Protein AF-X1NED6-F1 (afdb_monomer_lite)

Radius of gyration: 17.49 Å; chains: 1; bounding box: 38×34×44 Å

pLDDT: mean 78.89, std 13.95, range [37.03, 92.75]

Structure (mmCIF, N/CA/C/O backbone):
data_AF-X1NED6-F1
#
_entry.id   AF-X1NED6-F1
#
loop_
_atom_site.group_PDB
_atom_site.id
_atom_site.type_symbol
_atom_site.label_atom_id
_atom_site.label_alt_id
_atom_site.label_comp_id
_atom_site.label_asym_id
_atom_site.label_entity_id
_atom_site.label_seq_id
_atom_site.pdbx_PDB_ins_code
_atom_site.Cartn_x
_atom_site.Cartn_y
_atom_site.Cartn_z
_atom_site.occupancy
_atom_site.B_iso_or_equiv
_atom_site.auth_seq_id
_atom_site.auth_comp_id
_atom_site.auth_asym_id
_atom_site.auth_atom_id
_atom_site.pdbx_PDB_model_num
ATOM 1 N N . MET A 1 1 ? -0.681 -6.349 -12.203 1.00 49.56 1 MET A N 1
ATOM 2 C CA . MET A 1 1 ? -0.541 -7.462 -11.247 1.00 49.56 1 MET A CA 1
ATOM 3 C C . MET A 1 1 ? -1.251 -7.031 -9.984 1.00 49.56 1 MET A C 1
ATOM 5 O O . MET A 1 1 ? -0.913 -5.987 -9.463 1.00 49.56 1 MET A O 1
ATOM 9 N N . LEU A 1 2 ? -2.198 -7.815 -9.476 1.00 51.31 2 LEU A N 1
ATOM 10 C CA . LEU A 1 2 ? -3.033 -7.382 -8.357 1.00 51.31 2 LEU A CA 1
ATOM 11 C C . LEU A 1 2 ? -2.244 -7.460 -7.035 1.00 51.31 2 LEU A C 1
ATOM 13 O O . LEU A 1 2 ? -2.035 -8.549 -6.499 1.00 51.31 2 LEU A O 1
ATOM 17 N N . VAL A 1 3 ? -1.764 -6.318 -6.530 1.00 61.56 3 VAL A N 1
ATOM 18 C CA . VAL A 1 3 ? -1.201 -6.230 -5.176 1.00 61.56 3 VAL A CA 1
ATOM 19 C C . VAL A 1 3 ? -2.369 -6.005 -4.221 1.00 61.56 3 VAL A C 1
ATOM 21 O O . VAL A 1 3 ? -2.982 -4.940 -4.229 1.00 61.56 3 VAL A O 1
ATOM 24 N N . VAL A 1 4 ? -2.696 -7.019 -3.419 1.00 58.56 4 VAL A N 1
ATOM 25 C CA . VAL A 1 4 ? -3.717 -6.943 -2.362 1.00 58.56 4 VAL A CA 1
ATOM 26 C C . VAL A 1 4 ? -3.006 -6.890 -1.021 1.00 58.56 4 VAL A C 1
ATOM 28 O O . VAL A 1 4 ? -2.217 -7.784 -0.710 1.00 58.56 4 VAL A O 1
ATOM 31 N N . SER A 1 5 ? -3.279 -5.867 -0.214 1.00 55.34 5 SER A N 1
ATOM 32 C CA . SER A 1 5 ? -2.858 -5.880 1.188 1.00 55.34 5 SER A CA 1
ATOM 33 C C . SER A 1 5 ? -3.980 -6.413 2.071 1.00 55.34 5 SER A C 1
ATOM 35 O O . SER A 1 5 ? -4.984 -5.740 2.284 1.00 55.34 5 SER A O 1
ATOM 37 N N . THR A 1 6 ? -3.772 -7.602 2.634 1.00 48.31 6 THR A N 1
ATOM 38 C CA . THR A 1 6 ? -4.528 -8.157 3.775 1.00 48.31 6 THR A CA 1
ATOM 39 C C . THR A 1 6 ? -3.763 -7.985 5.098 1.00 48.31 6 THR A C 1
ATOM 41 O O . THR A 1 6 ? -4.017 -8.666 6.091 1.00 48.31 6 THR A O 1
ATOM 44 N N . LEU A 1 7 ? -2.777 -7.079 5.145 1.00 40.28 7 LEU A N 1
ATOM 45 C CA . LEU A 1 7 ? -1.831 -7.011 6.256 1.00 40.28 7 LEU A CA 1
ATOM 46 C C . LEU A 1 7 ? -2.436 -6.352 7.509 1.00 40.28 7 LEU A C 1
ATOM 48 O O . LEU A 1 7 ? -2.777 -5.168 7.520 1.00 40.28 7 LEU A O 1
ATOM 52 N N . VAL A 1 8 ? -2.468 -7.108 8.610 1.00 37.03 8 VAL A N 1
ATOM 53 C CA . VAL A 1 8 ? -2.751 -6.603 9.961 1.00 37.03 8 VAL A CA 1
ATOM 54 C C . VAL A 1 8 ? -1.753 -5.498 10.306 1.00 37.03 8 VAL A C 1
ATOM 56 O O . VAL A 1 8 ? -0.548 -5.721 10.450 1.00 37.03 8 VAL A O 1
ATOM 59 N N . MET A 1 9 ? -2.275 -4.285 10.452 1.00 40.81 9 MET A N 1
ATOM 60 C CA . MET A 1 9 ? -1.513 -3.104 10.815 1.00 40.81 9 MET A CA 1
ATOM 61 C C . MET A 1 9 ? -0.945 -3.265 12.233 1.00 40.81 9 MET A C 1
ATOM 63 O O . MET A 1 9 ? -1.649 -3.086 13.225 1.00 40.81 9 MET A O 1
ATOM 67 N N . ARG A 1 10 ? 0.355 -3.562 12.356 1.00 38.47 10 ARG A N 1
ATOM 68 C CA . ARG A 1 10 ? 1.097 -3.280 13.594 1.00 38.47 10 ARG A CA 1
ATOM 69 C C . ARG A 1 10 ? 1.270 -1.769 13.700 1.00 38.47 10 ARG A C 1
ATOM 71 O O . ARG A 1 10 ? 2.307 -1.216 13.341 1.00 38.47 10 ARG A O 1
ATOM 78 N N . LEU A 1 11 ? 0.212 -1.099 14.143 1.00 43.97 11 LEU A N 1
ATOM 79 C CA . LEU A 1 11 ? 0.282 0.295 14.530 1.00 43.97 11 LEU A CA 1
ATOM 80 C C . LEU A 1 11 ? 1.303 0.449 15.653 1.00 43.97 11 LEU A C 1
ATOM 82 O O . LEU A 1 11 ? 1.222 -0.224 16.675 1.00 43.97 11 LEU A O 1
ATOM 86 N N . THR A 1 12 ? 2.195 1.415 15.463 1.00 45.81 12 THR A N 1
ATOM 87 C CA . THR A 1 12 ? 3.065 2.032 16.469 1.00 45.81 12 THR A CA 1
ATOM 88 C C . THR A 1 12 ? 4.301 1.233 16.904 1.00 45.81 12 THR A C 1
ATOM 90 O O . THR A 1 12 ? 4.252 0.285 17.679 1.00 45.81 12 THR A O 1
ATOM 93 N N . GLN A 1 13 ? 5.467 1.704 16.450 1.00 51.38 13 GLN A N 1
ATOM 94 C CA . GLN A 1 13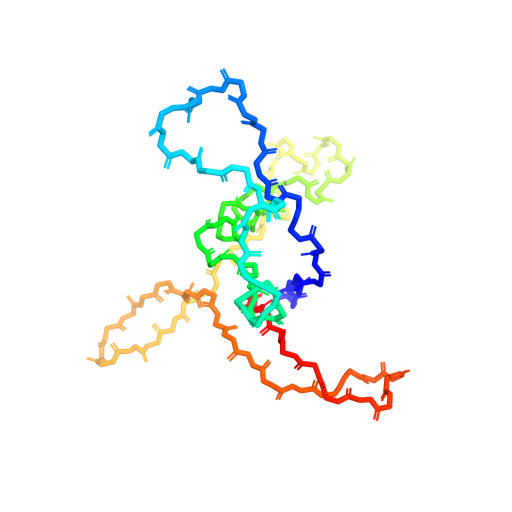 ? 6.708 1.635 17.220 1.00 51.38 13 GLN A CA 1
ATOM 95 C C . GLN A 1 13 ? 6.818 2.958 18.003 1.00 51.38 13 GLN A C 1
ATOM 97 O O . GLN A 1 13 ? 7.102 3.990 17.392 1.00 51.38 13 GLN A O 1
ATOM 102 N N . PRO A 1 14 ? 6.599 2.971 19.331 1.00 50.75 14 PRO A N 1
ATOM 103 C CA . PRO A 1 14 ? 6.600 4.195 20.144 1.00 50.75 14 PRO A CA 1
ATOM 104 C C . PRO A 1 14 ? 7.947 4.942 20.185 1.00 50.75 14 PRO A C 1
ATOM 106 O O . PRO A 1 14 ? 8.019 6.048 20.714 1.00 50.75 14 PRO A O 1
ATOM 109 N N . GLY A 1 15 ? 9.025 4.350 19.660 1.00 55.47 15 GLY A N 1
ATOM 110 C CA . GLY A 1 15 ? 10.395 4.823 19.874 1.00 55.47 15 GLY A CA 1
ATOM 111 C C . GLY A 1 15 ? 10.771 6.131 19.172 1.00 55.47 15 GLY A C 1
ATOM 112 O O . GLY A 1 15 ? 11.610 6.860 19.690 1.00 55.47 15 GLY A O 1
ATOM 113 N N . TYR A 1 16 ? 10.162 6.456 18.027 1.00 59.06 16 TYR A N 1
ATOM 114 C CA . TYR A 1 16 ? 10.612 7.592 17.204 1.00 59.06 16 TYR A CA 1
ATOM 115 C C . TYR A 1 16 ? 9.768 8.867 17.369 1.00 59.06 16 TYR A C 1
ATOM 117 O O . TYR A 1 16 ? 10.281 9.961 17.149 1.00 59.06 16 TYR A O 1
ATOM 125 N N . PHE A 1 17 ? 8.506 8.759 17.813 1.00 61.69 17 PHE A N 1
ATOM 126 C CA . PHE A 1 17 ? 7.577 9.899 17.927 1.00 61.69 17 PHE A CA 1
ATOM 127 C C . PHE A 1 17 ? 6.660 9.818 19.168 1.00 61.69 17 PHE A C 1
ATOM 129 O O . PHE A 1 17 ? 5.433 9.801 19.046 1.00 61.69 17 PHE A O 1
ATOM 136 N N . PRO A 1 18 ? 7.221 9.804 20.390 1.00 60.09 18 PRO A N 1
ATOM 137 C CA . PRO A 1 18 ? 6.484 9.483 21.619 1.00 60.09 18 PRO A CA 1
ATOM 138 C C . PRO A 1 18 ? 5.417 10.512 22.035 1.00 60.09 18 PRO A C 1
ATOM 140 O O . PRO A 1 18 ? 4.595 10.218 22.893 1.00 60.09 18 PRO A O 1
ATOM 143 N N . LYS A 1 19 ? 5.426 11.725 21.464 1.00 70.75 19 LYS A N 1
ATOM 144 C CA . LYS A 1 19 ? 4.445 12.789 21.766 1.00 70.75 19 LYS A CA 1
ATOM 145 C C . LYS A 1 19 ? 3.342 12.941 20.714 1.00 70.75 19 LYS A C 1
ATOM 147 O O . LYS A 1 19 ? 2.407 13.699 20.941 1.00 70.75 19 LYS A O 1
ATOM 152 N N . LEU A 1 20 ? 3.477 12.279 19.564 1.00 71.88 20 LEU A N 1
ATOM 153 C CA . LEU A 1 20 ? 2.530 12.381 18.446 1.00 71.88 20 LEU A CA 1
ATOM 154 C C . LEU A 1 20 ? 1.480 11.269 18.473 1.00 71.88 20 LEU A C 1
ATOM 156 O O . LEU A 1 20 ? 0.388 11.457 17.948 1.00 71.88 20 LEU A O 1
ATOM 160 N N . PHE A 1 21 ? 1.797 10.130 19.094 1.00 74.12 21 PHE A N 1
ATOM 161 C CA . PHE A 1 21 ? 0.932 8.958 19.100 1.00 74.12 21 PHE A CA 1
ATOM 162 C C . PHE A 1 21 ? 0.568 8.540 20.519 1.00 74.12 21 PHE A C 1
ATOM 164 O O . PHE A 1 21 ? 1.425 8.418 21.393 1.00 74.12 21 PHE A O 1
ATOM 171 N N . VAL A 1 22 ? -0.722 8.288 20.719 1.00 78.12 22 VAL A N 1
ATOM 172 C CA . VAL A 1 22 ? -1.247 7.626 21.912 1.00 78.12 22 VAL A CA 1
ATOM 173 C C . VAL A 1 22 ? -1.146 6.109 21.694 1.00 78.12 22 VAL A C 1
ATOM 175 O O . VAL A 1 22 ? -1.382 5.658 20.569 1.00 78.12 22 VAL A O 1
ATOM 178 N N . PRO A 1 23 ? -0.799 5.311 22.723 1.00 80.25 23 PRO A N 1
ATOM 179 C CA . PRO A 1 23 ? -0.781 3.855 22.613 1.00 80.25 23 PRO A CA 1
ATOM 180 C C . PRO A 1 23 ? -2.103 3.301 22.071 1.00 80.25 23 PRO A C 1
ATOM 182 O O . PRO A 1 23 ? -3.184 3.736 22.481 1.00 80.25 23 PRO A O 1
ATOM 185 N N . ALA A 1 24 ? -2.021 2.333 21.157 1.00 76.00 24 ALA A N 1
ATOM 186 C CA . ALA A 1 24 ? -3.188 1.760 20.485 1.00 76.00 24 ALA A CA 1
ATOM 187 C C . ALA A 1 24 ? -4.167 1.086 21.467 1.00 76.00 24 ALA A C 1
ATOM 189 O O . ALA A 1 24 ? -5.371 1.016 21.209 1.00 76.00 24 ALA A O 1
ATOM 190 N N . GLU A 1 25 ? -3.673 0.643 22.625 1.00 82.38 25 GLU A N 1
ATOM 191 C CA . GLU A 1 25 ? -4.463 0.065 23.712 1.00 82.38 25 GLU A CA 1
ATOM 192 C C . GLU A 1 25 ? -5.460 1.068 24.308 1.00 82.38 25 GLU A C 1
ATOM 194 O O . GLU A 1 25 ? -6.516 0.664 24.792 1.00 82.38 25 GLU A O 1
ATOM 199 N N . GLN A 1 26 ? -5.163 2.370 24.235 1.00 85.19 26 GLN A N 1
ATOM 200 C CA . GLN A 1 26 ? -6.040 3.436 24.730 1.00 85.19 26 GLN A CA 1
ATOM 201 C C . GLN A 1 26 ? -7.110 3.852 23.707 1.00 85.19 26 GLN A C 1
ATOM 203 O O . GLN A 1 26 ? -7.998 4.639 24.029 1.00 85.19 26 GLN A O 1
ATOM 208 N N . MET A 1 27 ? -7.053 3.335 22.475 1.00 84.44 27 MET A N 1
ATOM 209 C CA . MET A 1 27 ? -8.067 3.597 21.455 1.00 84.44 27 MET A CA 1
ATOM 210 C C . MET A 1 27 ? -9.394 2.916 21.838 1.00 84.44 27 MET A C 1
ATOM 212 O O . MET A 1 27 ? -9.367 1.723 22.151 1.00 84.44 27 MET A O 1
ATOM 216 N N . PRO A 1 28 ? -10.549 3.609 21.771 1.00 89.56 28 PRO A N 1
ATOM 217 C CA . PRO A 1 28 ? -11.862 2.994 21.956 1.00 89.56 28 PRO A CA 1
ATOM 218 C C . PRO A 1 28 ? -12.052 1.763 21.064 1.00 89.56 28 PRO A C 1
ATOM 220 O O . PRO A 1 28 ? -11.676 1.775 19.891 1.00 89.56 28 PRO A O 1
ATOM 223 N N . GLU A 1 29 ? -12.670 0.711 21.602 1.00 87.75 29 GLU A N 1
ATOM 224 C CA . GLU A 1 29 ? -12.868 -0.561 20.892 1.00 87.75 29 GLU A CA 1
ATOM 225 C C . GLU A 1 29 ? -13.629 -0.383 19.571 1.00 87.75 29 GLU A C 1
ATOM 227 O O . GLU A 1 29 ? -13.252 -0.958 18.550 1.00 87.75 29 GLU A O 1
ATOM 232 N N . SER A 1 30 ? -14.632 0.499 19.564 1.00 85.62 30 SER A N 1
ATOM 233 C CA . SER A 1 30 ? -15.398 0.843 18.366 1.00 85.62 30 SER A CA 1
ATOM 234 C C . SER A 1 30 ? -14.526 1.433 17.257 1.00 85.62 30 SER A C 1
ATOM 236 O O . SER A 1 30 ? -14.699 1.072 16.098 1.00 85.62 30 SER A O 1
ATOM 238 N N . LEU A 1 31 ? -13.563 2.299 17.584 1.00 83.50 31 LEU A N 1
ATOM 239 C CA . LEU A 1 31 ? -12.640 2.868 16.598 1.00 83.50 31 LEU A CA 1
ATOM 240 C C . LEU A 1 31 ? -11.622 1.831 16.127 1.00 83.50 31 LEU A C 1
ATOM 242 O O . LEU A 1 31 ? -11.331 1.749 14.936 1.00 83.50 31 LEU A O 1
ATOM 246 N N . ARG A 1 32 ? -11.137 0.987 17.041 1.00 83.75 32 ARG A N 1
ATOM 247 C CA . ARG A 1 32 ? -10.176 -0.073 16.722 1.00 83.75 32 ARG A CA 1
ATOM 248 C C . ARG A 1 32 ? -10.742 -1.083 15.722 1.00 83.75 32 ARG A C 1
ATOM 250 O O . ARG A 1 32 ? -10.020 -1.506 14.826 1.00 83.75 32 ARG A O 1
ATOM 257 N N . ALA A 1 33 ? -12.029 -1.415 15.827 1.00 83.56 33 ALA A N 1
ATOM 258 C CA . ALA A 1 33 ? -12.717 -2.302 14.883 1.00 83.56 33 ALA A CA 1
ATOM 259 C C . ALA A 1 33 ? -12.757 -1.753 13.439 1.00 83.56 33 ALA A C 1
ATOM 261 O O . ALA A 1 33 ? -12.835 -2.515 12.472 1.00 83.56 33 ALA A O 1
ATOM 262 N N . HIS A 1 34 ? -12.672 -0.430 13.288 1.00 84.00 34 HIS A N 1
ATOM 263 C CA . HIS A 1 34 ? -12.708 0.261 11.998 1.00 84.00 34 HIS A CA 1
ATOM 264 C C . HIS A 1 34 ? -11.330 0.712 11.526 1.00 84.00 34 HIS A C 1
ATOM 266 O O . HIS A 1 34 ? -11.226 1.385 10.504 1.00 84.00 34 HIS A O 1
ATOM 272 N N . LEU A 1 35 ? -10.265 0.346 12.239 1.00 82.88 35 LEU A N 1
ATOM 273 C CA . LEU A 1 35 ? -8.924 0.635 11.780 1.00 82.88 35 LEU A CA 1
ATOM 274 C C . LEU A 1 35 ? -8.666 -0.090 10.450 1.00 82.88 35 LEU A C 1
ATOM 276 O O . LEU A 1 35 ? -8.993 -1.271 10.289 1.00 82.88 35 LEU A O 1
ATOM 280 N N . ARG A 1 36 ? -8.088 0.636 9.494 1.00 82.06 36 ARG A N 1
ATOM 281 C CA . ARG A 1 36 ? -7.731 0.140 8.163 1.00 82.06 36 ARG A CA 1
ATOM 282 C C . ARG A 1 36 ? -6.275 0.455 7.861 1.00 82.06 36 ARG A C 1
ATOM 284 O O . ARG A 1 36 ? -5.692 1.359 8.460 1.00 82.06 36 ARG A O 1
ATOM 291 N N . TYR A 1 37 ? -5.700 -0.323 6.952 1.00 81.81 37 TYR A N 1
ATOM 292 C CA . TYR A 1 37 ? -4.334 -0.127 6.495 1.00 81.81 37 TYR A CA 1
ATOM 293 C C . TYR A 1 37 ? -4.258 1.138 5.618 1.00 81.81 37 TYR A C 1
ATOM 295 O O . TYR 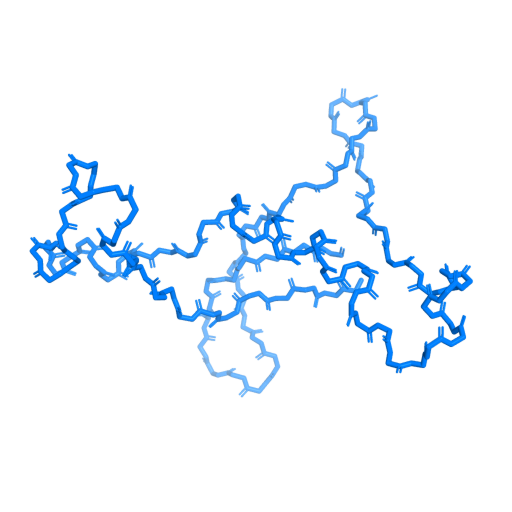A 1 37 ? -4.951 1.173 4.609 1.00 81.81 37 TYR A O 1
ATOM 303 N N . PRO A 1 38 ? -3.476 2.173 5.978 1.00 86.19 38 PRO A N 1
ATOM 304 C CA . PRO A 1 38 ? -3.439 3.436 5.257 1.00 86.19 38 PRO A CA 1
ATOM 305 C C . PRO A 1 38 ? -2.892 3.280 3.846 1.00 86.19 38 PRO A C 1
ATOM 307 O O . PRO A 1 38 ? -1.913 2.566 3.616 1.00 86.19 38 PRO A O 1
ATOM 310 N N . GLU A 1 39 ? -3.476 4.054 2.943 1.00 86.81 39 GLU A N 1
ATOM 311 C CA . GLU A 1 39 ? -3.090 4.125 1.540 1.00 86.81 39 GLU A CA 1
ATOM 312 C C . GLU A 1 39 ? -1.630 4.547 1.363 1.00 86.81 39 GLU A C 1
ATOM 314 O O . GLU A 1 39 ? -0.878 3.856 0.688 1.00 86.81 39 GLU A O 1
ATOM 319 N N . ASP A 1 40 ? -1.176 5.586 2.070 1.00 87.25 40 ASP A N 1
ATOM 320 C CA . ASP A 1 40 ? 0.211 6.067 1.990 1.00 87.25 40 ASP A CA 1
ATOM 321 C C . ASP A 1 40 ? 1.239 4.979 2.324 1.00 87.25 40 ASP A C 1
ATOM 323 O O . ASP A 1 40 ? 2.262 4.828 1.649 1.00 87.25 40 ASP A O 1
ATOM 327 N N . MET A 1 41 ? 0.974 4.192 3.374 1.00 86.56 41 MET A N 1
ATOM 328 C CA . MET A 1 41 ? 1.868 3.099 3.759 1.00 86.56 41 MET A CA 1
ATOM 329 C C . MET A 1 41 ? 1.878 2.012 2.686 1.00 86.56 41 MET A C 1
ATOM 331 O O . MET A 1 41 ? 2.939 1.469 2.373 1.00 86.56 41 MET A O 1
ATOM 335 N N . PHE A 1 42 ? 0.719 1.727 2.095 1.00 88.06 42 PHE A N 1
ATOM 336 C CA . PHE A 1 42 ? 0.596 0.764 1.012 1.00 88.06 42 PHE A CA 1
ATOM 337 C C . PHE A 1 42 ? 1.297 1.236 -0.262 1.00 88.06 42 PHE A C 1
ATOM 339 O O . PHE A 1 42 ? 2.037 0.460 -0.857 1.00 88.06 42 PHE A O 1
ATOM 346 N N . SER A 1 43 ? 1.172 2.510 -0.628 1.00 87.44 43 SER A N 1
ATOM 347 C CA . SER A 1 43 ? 1.881 3.127 -1.752 1.00 87.44 43 SER A CA 1
ATOM 348 C C . SER A 1 43 ? 3.397 2.995 -1.608 1.00 87.44 43 SER A C 1
ATOM 350 O O . SER A 1 43 ? 4.091 2.624 -2.558 1.00 87.44 43 SER A O 1
ATOM 352 N N . ILE A 1 44 ? 3.931 3.218 -0.401 1.00 89.00 44 ILE A N 1
ATOM 353 C CA . ILE A 1 44 ? 5.357 3.007 -0.114 1.00 89.00 44 ILE A CA 1
ATOM 354 C C . ILE A 1 44 ? 5.725 1.528 -0.266 1.00 89.00 44 ILE A C 1
ATOM 356 O O . ILE A 1 44 ? 6.731 1.209 -0.901 1.00 89.00 44 ILE A O 1
ATOM 360 N N . GLN A 1 45 ? 4.920 0.615 0.287 1.00 87.94 45 GLN A N 1
ATOM 361 C CA . GLN A 1 45 ? 5.161 -0.823 0.151 1.00 87.94 45 GLN A CA 1
ATOM 362 C C . GLN A 1 45 ? 5.155 -1.258 -1.317 1.00 87.94 45 GLN A C 1
ATOM 364 O O . GLN A 1 45 ? 6.095 -1.921 -1.753 1.00 87.94 45 GLN A O 1
ATOM 369 N N . ALA A 1 46 ? 4.155 -0.843 -2.091 1.00 87.94 46 ALA A N 1
ATOM 370 C CA . ALA A 1 46 ? 4.050 -1.122 -3.516 1.00 87.94 46 ALA A CA 1
ATOM 371 C C . ALA A 1 46 ? 5.267 -0.580 -4.282 1.00 87.94 46 ALA A C 1
ATOM 373 O O . ALA A 1 46 ? 5.847 -1.297 -5.094 1.00 87.94 46 ALA A O 1
ATOM 374 N N . SER A 1 47 ? 5.720 0.638 -3.964 1.00 88.00 47 SER A N 1
ATOM 375 C CA . SER A 1 47 ? 6.935 1.240 -4.534 1.00 88.00 47 SER A CA 1
ATOM 376 C C . SER A 1 47 ? 8.190 0.398 -4.297 1.00 88.00 47 SER A C 1
ATOM 378 O O . SER A 1 47 ? 8.965 0.148 -5.220 1.00 88.00 47 SER A O 1
ATOM 380 N N . VAL A 1 48 ? 8.367 -0.131 -3.084 1.00 88.94 48 VAL A N 1
ATOM 381 C CA . VAL A 1 48 ? 9.472 -1.052 -2.785 1.00 88.94 48 VAL A CA 1
ATOM 382 C C . VAL A 1 48 ? 9.314 -2.362 -3.570 1.00 88.94 48 VAL A C 1
ATOM 384 O O . VAL A 1 48 ? 10.264 -2.828 -4.206 1.00 88.94 48 VAL A O 1
ATOM 387 N N . TYR A 1 49 ? 8.113 -2.942 -3.592 1.00 87.94 49 TYR A N 1
ATOM 388 C CA . TYR A 1 49 ? 7.844 -4.212 -4.274 1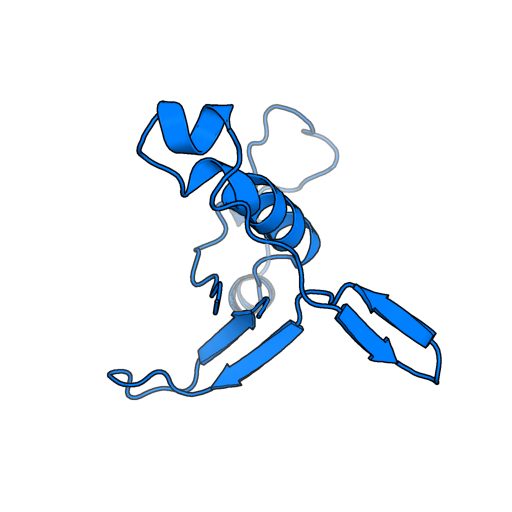.00 87.94 49 TYR A CA 1
ATOM 389 C C . TYR A 1 49 ? 8.030 -4.168 -5.797 1.00 87.94 49 TYR A C 1
ATOM 391 O O . TYR A 1 49 ? 8.329 -5.213 -6.380 1.00 87.94 49 TYR A O 1
ATOM 399 N N . GLN A 1 50 ? 7.961 -2.991 -6.433 1.00 85.69 50 GLN A N 1
ATOM 400 C CA . GLN A 1 50 ? 8.246 -2.840 -7.869 1.00 85.69 50 GLN A CA 1
ATOM 401 C C . GLN A 1 50 ? 9.595 -3.445 -8.273 1.00 85.69 50 GLN A C 1
ATOM 403 O O . GLN A 1 50 ? 9.719 -3.988 -9.367 1.00 85.69 50 GLN A O 1
ATOM 408 N N . SER A 1 51 ? 10.593 -3.386 -7.385 1.00 84.94 51 SER A N 1
ATOM 409 C CA . SER A 1 51 ? 11.935 -3.921 -7.647 1.00 84.94 51 SER A CA 1
ATOM 410 C C . SER A 1 51 ? 12.271 -5.173 -6.835 1.00 84.94 51 SER A C 1
ATOM 412 O O . SER A 1 51 ? 12.937 -6.074 -7.337 1.00 84.94 51 SER A O 1
ATOM 414 N N . TYR A 1 52 ? 11.793 -5.261 -5.591 1.00 84.25 52 TYR A N 1
ATOM 415 C CA . TYR A 1 52 ? 12.206 -6.304 -4.644 1.00 84.25 52 TYR A CA 1
ATOM 416 C C . TYR A 1 52 ? 11.476 -7.647 -4.793 1.00 84.25 52 TYR A C 1
ATOM 418 O O . TYR A 1 52 ? 11.787 -8.595 -4.072 1.00 84.25 52 TYR A O 1
ATOM 426 N N . HIS A 1 53 ? 10.534 -7.773 -5.729 1.00 85.25 53 HIS A N 1
ATOM 427 C CA . HIS A 1 53 ? 9.971 -9.078 -6.081 1.00 85.25 53 HIS A CA 1
ATOM 428 C C . HIS A 1 53 ? 10.957 -9.941 -6.897 1.00 85.25 53 HIS A C 1
ATOM 430 O O . HIS A 1 53 ? 10.835 -11.170 -6.909 1.00 85.25 53 HIS A O 1
ATOM 436 N N . MET A 1 54 ? 11.941 -9.320 -7.561 1.00 87.19 54 MET A N 1
ATOM 437 C CA . MET A 1 54 ? 12.933 -10.012 -8.384 1.00 87.19 54 MET A CA 1
ATOM 438 C C . MET A 1 54 ? 13.916 -10.780 -7.499 1.00 87.19 54 MET A C 1
ATOM 440 O O . MET A 1 54 ? 14.667 -10.197 -6.719 1.00 87.19 54 MET A O 1
ATOM 444 N N . ARG A 1 55 ? 13.926 -12.110 -7.631 1.00 86.00 55 ARG A N 1
ATOM 445 C CA . ARG A 1 55 ? 14.799 -12.992 -6.834 1.00 86.00 55 ARG A CA 1
ATOM 446 C C . ARG A 1 55 ? 16.149 -13.287 -7.496 1.00 86.00 55 ARG A C 1
ATOM 448 O O . ARG A 1 55 ? 17.099 -13.607 -6.787 1.00 86.00 55 ARG A O 1
ATOM 455 N N . ASP A 1 56 ? 16.248 -13.207 -8.827 1.00 87.69 56 ASP A N 1
ATOM 456 C CA . ASP A 1 56 ? 17.518 -13.386 -9.551 1.00 87.69 56 ASP A CA 1
ATOM 457 C C . ASP A 1 56 ? 18.291 -12.056 -9.581 1.00 87.69 56 ASP A C 1
ATOM 459 O O . ASP A 1 56 ? 17.793 -11.035 -10.056 1.00 87.69 56 ASP A O 1
ATOM 463 N N . ALA A 1 57 ? 19.529 -12.072 -9.079 1.00 85.44 57 ALA A N 1
ATOM 464 C CA . ALA A 1 57 ? 20.373 -10.883 -8.967 1.00 85.44 57 ALA A CA 1
ATOM 465 C C . ALA A 1 57 ? 20.730 -10.246 -10.323 1.00 85.44 57 ALA A C 1
ATOM 467 O O . ALA A 1 57 ? 20.936 -9.034 -10.389 1.00 85.44 57 ALA A O 1
ATOM 468 N N . ARG A 1 58 ? 20.798 -11.034 -11.404 1.00 84.50 58 ARG A N 1
ATOM 469 C CA . ARG A 1 58 ? 21.066 -10.525 -12.759 1.00 84.50 58 ARG A CA 1
ATOM 470 C C . ARG A 1 58 ? 19.860 -9.755 -13.285 1.00 84.50 58 ARG A C 1
ATOM 472 O O . ARG A 1 58 ? 20.024 -8.639 -13.765 1.00 84.50 58 ARG A O 1
ATOM 479 N N . VAL A 1 59 ? 18.662 -10.314 -13.103 1.00 81.12 59 VAL A N 1
ATOM 480 C CA . VAL A 1 59 ? 17.387 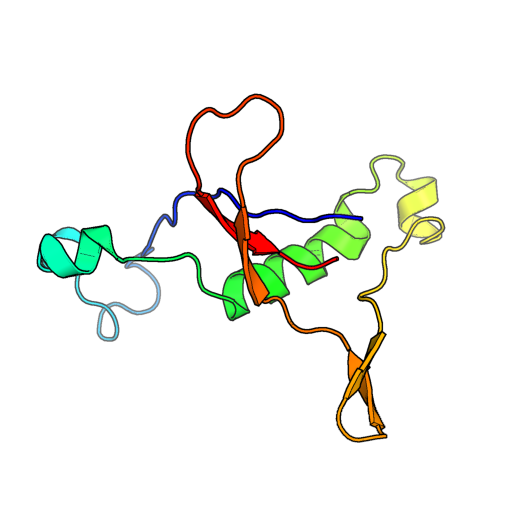-9.672 -13.469 1.00 81.12 59 VAL A CA 1
ATOM 481 C C . VAL A 1 59 ? 17.193 -8.380 -12.672 1.00 81.12 59 VAL A C 1
ATOM 483 O O . VAL A 1 59 ? 16.854 -7.349 -13.249 1.00 81.12 59 VAL A O 1
ATOM 486 N N . PHE A 1 60 ? 17.504 -8.401 -11.370 1.00 84.25 60 PHE A N 1
ATOM 487 C CA . PHE A 1 60 ? 17.452 -7.214 -10.513 1.00 84.25 60 PHE A CA 1
ATOM 488 C C . PHE A 1 60 ? 18.429 -6.116 -10.962 1.00 84.25 60 PHE A C 1
ATOM 490 O O . PHE A 1 60 ? 18.042 -4.952 -11.066 1.00 84.25 60 PHE A O 1
ATOM 497 N N . TYR A 1 61 ? 19.688 -6.469 -11.257 1.00 83.50 61 TYR A N 1
ATOM 498 C CA . TYR A 1 61 ? 20.697 -5.503 -11.703 1.00 83.50 61 TYR A CA 1
ATOM 499 C C . TYR A 1 61 ? 20.324 -4.860 -13.045 1.00 83.50 61 TYR A C 1
ATOM 501 O O . TYR A 1 61 ? 20.439 -3.644 -13.200 1.00 83.50 61 TYR A O 1
ATOM 509 N N . ASN A 1 62 ? 19.820 -5.664 -13.983 1.00 87.19 62 ASN A N 1
ATOM 510 C CA . ASN A 1 62 ? 19.406 -5.190 -15.301 1.00 87.19 62 ASN A CA 1
ATOM 511 C C . ASN A 1 62 ? 18.014 -4.534 -15.303 1.00 87.19 62 ASN A C 1
ATOM 513 O O . ASN A 1 62 ? 17.645 -3.915 -16.299 1.00 87.19 62 ASN A O 1
ATOM 517 N N . LYS A 1 63 ? 17.251 -4.644 -14.204 1.00 83.56 63 LYS A N 1
ATOM 518 C CA . LYS A 1 63 ? 15.857 -4.178 -14.076 1.00 83.56 63 LYS A CA 1
ATOM 519 C C . LYS A 1 63 ? 14.943 -4.708 -15.186 1.00 83.56 63 LYS A C 1
ATOM 521 O O . LYS A 1 63 ? 14.055 -4.000 -15.652 1.00 83.56 63 LYS A O 1
ATOM 526 N N . GLU A 1 64 ? 15.177 -5.945 -15.611 1.00 81.19 64 GLU A N 1
ATOM 527 C CA . GLU A 1 64 ? 14.478 -6.547 -16.755 1.00 81.19 64 GLU A CA 1
ATOM 528 C C . GLU A 1 64 ? 12.989 -6.802 -16.481 1.00 81.19 64 GLU A C 1
ATOM 530 O O . GLU A 1 64 ? 12.194 -6.768 -17.415 1.00 81.19 64 GLU A O 1
ATOM 535 N N . ASP A 1 65 ? 12.608 -7.000 -15.215 1.00 82.75 65 ASP A N 1
ATOM 536 C CA . ASP A 1 65 ? 11.230 -7.290 -14.788 1.00 82.75 65 ASP A CA 1
ATOM 537 C C . ASP A 1 65 ? 10.693 -6.215 -13.826 1.00 82.75 65 ASP A C 1
ATOM 539 O O . ASP A 1 65 ? 10.037 -6.498 -12.831 1.00 82.75 65 ASP A O 1
ATOM 543 N N . LEU A 1 66 ? 11.047 -4.944 -14.048 1.00 85.31 66 LEU A N 1
ATOM 544 C CA . LEU A 1 66 ? 10.577 -3.857 -13.186 1.00 85.31 66 LEU A CA 1
ATOM 545 C C . LEU A 1 66 ? 9.072 -3.642 -13.370 1.00 85.31 66 LEU A C 1
ATOM 547 O O . LEU A 1 66 ? 8.624 -3.268 -14.455 1.00 85.31 66 LEU A O 1
ATOM 551 N N .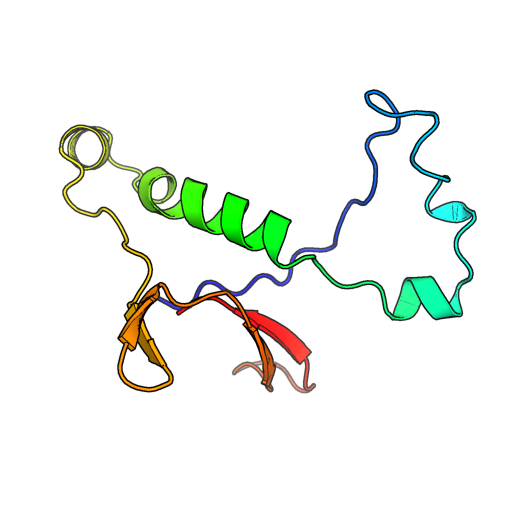 TRP A 1 67 ? 8.294 -3.803 -12.298 1.00 86.38 67 TRP A N 1
ATOM 552 C CA . TRP A 1 67 ? 6.879 -3.440 -12.341 1.00 86.38 67 TRP A CA 1
ATOM 553 C C . TRP A 1 67 ? 6.720 -1.929 -12.326 1.00 86.38 67 TRP A C 1
ATOM 555 O O . TRP A 1 67 ? 7.450 -1.218 -11.637 1.00 86.38 67 TRP A O 1
ATOM 565 N N . THR A 1 68 ? 5.732 -1.448 -13.068 1.00 85.12 68 THR A N 1
ATOM 566 C CA . THR A 1 68 ? 5.365 -0.038 -13.126 1.00 85.12 68 THR A CA 1
ATOM 567 C C . THR A 1 68 ? 3.944 0.137 -12.620 1.00 85.12 68 THR A C 1
ATOM 569 O O . THR A 1 68 ? 3.081 -0.711 -12.846 1.00 85.12 68 THR A O 1
ATOM 572 N N . VAL A 1 69 ? 3.703 1.247 -11.923 1.00 85.31 69 VAL A N 1
ATOM 573 C CA . VAL A 1 69 ? 2.343 1.620 -11.530 1.00 85.31 69 VAL A CA 1
ATOM 574 C C . VAL A 1 69 ? 1.553 1.939 -12.803 1.00 85.31 69 VAL A C 1
ATOM 576 O O . VAL A 1 69 ? 2.044 2.722 -13.629 1.00 85.31 69 VAL A O 1
ATOM 579 N N . PRO A 1 70 ? 0.362 1.348 -12.994 1.00 85.75 70 PRO A N 1
ATOM 580 C CA . PRO A 1 70 ? -0.466 1.650 -14.147 1.00 85.75 70 PRO A CA 1
ATOM 581 C C . PRO A 1 70 ? -0.870 3.122 -14.174 1.00 85.75 70 PRO A C 1
ATOM 583 O O . PRO A 1 70 ? -0.893 3.812 -13.153 1.00 85.75 70 PRO A O 1
ATOM 586 N N . LYS A 1 71 ? -1.221 3.598 -15.363 1.00 89.94 71 LYS A N 1
ATOM 587 C CA . LYS A 1 71 ? -1.757 4.940 -15.548 1.00 89.94 71 LYS A CA 1
ATOM 588 C C . LYS A 1 71 ? -3.210 4.871 -15.976 1.00 89.94 71 LYS A C 1
ATOM 590 O O . LYS A 1 71 ? -3.587 4.007 -16.765 1.00 89.94 71 LYS A O 1
ATOM 595 N N . GLU A 1 72 ? -3.993 5.813 -15.485 1.00 89.25 72 GLU A N 1
ATOM 596 C CA . GLU A 1 72 ? -5.399 5.982 -15.817 1.00 89.25 72 GLU A CA 1
ATOM 597 C C . GLU A 1 72 ? -5.651 7.354 -16.440 1.00 89.25 72 GLU A C 1
ATOM 599 O O . GLU A 1 72 ? -4.886 8.301 -16.250 1.00 89.25 72 GLU A O 1
ATOM 604 N N . VAL A 1 73 ? -6.741 7.463 -17.200 1.00 88.81 73 VAL A N 1
ATOM 605 C CA . VAL A 1 73 ? -7.226 8.747 -17.707 1.00 88.81 73 VAL A CA 1
ATOM 606 C C . VAL A 1 73 ? -8.325 9.233 -16.775 1.00 88.81 73 VAL A C 1
ATOM 608 O O . VAL A 1 73 ? -9.439 8.711 -16.796 1.00 88.81 73 VAL A O 1
ATOM 611 N N . TYR A 1 74 ? -8.021 10.259 -15.990 1.00 86.19 74 TYR A N 1
ATOM 612 C CA . TYR A 1 74 ? -8.951 10.875 -15.054 1.00 86.19 74 TYR A CA 1
ATOM 613 C C . TYR A 1 74 ? -9.160 12.340 -15.439 1.00 86.19 74 TYR A C 1
ATOM 615 O O . TYR A 1 74 ? -8.201 13.074 -15.673 1.00 86.19 74 TYR A O 1
ATOM 623 N N . PHE A 1 75 ? -10.421 12.752 -15.603 1.00 85.62 75 PHE A N 1
ATOM 624 C CA . PHE A 1 75 ? -10.806 14.091 -16.087 1.00 85.62 75 PHE A CA 1
ATOM 625 C C . PHE A 1 75 ? -10.049 14.580 -17.342 1.00 85.62 75 PHE A C 1
ATOM 627 O O . PHE A 1 75 ? -9.801 15.770 -17.515 1.00 85.62 75 PHE A O 1
ATOM 634 N N . GLY A 1 76 ? -9.710 13.663 -18.255 1.00 89.06 76 GLY A N 1
ATOM 635 C CA . GLY A 1 76 ? -9.031 13.992 -19.514 1.00 89.06 76 GLY A CA 1
ATOM 636 C C . GLY A 1 76 ? -7.512 14.170 -19.407 1.00 89.06 76 GLY A C 1
ATOM 637 O O . GLY A 1 76 ? -6.881 14.486 -20.413 1.00 89.06 76 GLY A O 1
ATOM 638 N N . SER A 1 77 ? -6.920 13.931 -18.234 1.00 88.38 77 SER A N 1
ATOM 639 C CA . SER A 1 77 ? -5.469 13.853 -18.035 1.00 88.38 77 SER A CA 1
ATOM 640 C C . SER A 1 77 ? -5.026 12.438 -17.672 1.00 88.38 77 SER A C 1
ATOM 642 O O . SER A 1 77 ? -5.717 11.732 -16.942 1.00 88.38 77 SER A O 1
ATOM 644 N N . GLU A 1 78 ? -3.862 12.034 -18.176 1.00 92.75 78 GLU A N 1
ATOM 645 C CA . GLU A 1 78 ? -3.209 10.781 -17.796 1.00 92.75 78 GLU A CA 1
ATOM 646 C C . GLU A 1 78 ? -2.487 10.973 -16.455 1.00 92.75 78 GLU A C 1
ATOM 648 O O . GLU A 1 78 ? -1.614 11.836 -16.336 1.00 92.75 78 GLU A O 1
ATOM 653 N N . GLN A 1 79 ? -2.845 10.173 -15.453 1.00 90.81 79 GLN A N 1
ATOM 654 C CA . GLN A 1 79 ? -2.229 10.176 -14.125 1.00 90.81 79 GLN A CA 1
ATOM 655 C C . GLN A 1 79 ? -1.857 8.753 -13.696 1.00 90.81 79 GLN A C 1
ATOM 657 O O . GLN A 1 79 ? -2.376 7.780 -14.240 1.00 90.81 79 GLN A O 1
ATOM 662 N N . ALA A 1 80 ? -0.925 8.617 -12.751 1.00 88.88 80 ALA A N 1
ATOM 663 C CA . ALA A 1 80 ? -0.664 7.321 -12.127 1.00 88.88 80 ALA A CA 1
ATOM 664 C C . ALA A 1 80 ? -1.887 6.901 -11.305 1.00 88.88 80 ALA A C 1
ATOM 666 O O . ALA A 1 80 ? -2.508 7.746 -10.666 1.00 88.88 80 ALA A O 1
ATOM 667 N N . MET A 1 81 ? -2.218 5.612 -11.326 1.00 90.00 81 MET A N 1
ATOM 668 C CA . MET A 1 81 ? -3.266 5.083 -10.461 1.00 90.00 81 MET A CA 1
ATOM 669 C C . MET A 1 81 ? -2.827 5.174 -8.998 1.00 90.00 81 MET A C 1
ATOM 671 O O . MET A 1 81 ? -1.705 4.791 -8.655 1.00 90.00 81 MET A O 1
ATOM 675 N N . GLU A 1 82 ? -3.726 5.653 -8.146 1.00 88.75 82 GLU A N 1
ATOM 676 C CA . GLU A 1 82 ? -3.573 5.613 -6.692 1.00 88.75 82 GLU A CA 1
ATOM 677 C C . GLU A 1 82 ? -4.250 4.348 -6.139 1.00 88.75 82 GLU A C 1
ATOM 679 O O . GLU A 1 82 ? -5.196 3.842 -6.754 1.00 88.75 82 GLU A O 1
ATOM 684 N N . PRO A 1 83 ? -3.765 3.767 -5.027 1.00 90.00 83 PRO A N 1
ATOM 685 C CA . PRO A 1 83 ? -4.414 2.603 -4.449 1.00 90.00 83 PRO A CA 1
ATOM 686 C C . PRO A 1 83 ? -5.813 2.935 -3.946 1.00 90.00 83 PRO A C 1
ATOM 688 O O . PRO A 1 83 ? -6.036 3.959 -3.315 1.00 90.00 83 PRO A O 1
ATOM 691 N N . TYR A 1 84 ? -6.760 2.029 -4.153 1.00 87.12 84 TYR A N 1
ATOM 692 C CA . TYR A 1 84 ? -8.149 2.270 -3.781 1.00 87.12 84 TYR A CA 1
ATOM 693 C C . TYR A 1 84 ? -8.749 1.082 -3.044 1.00 87.12 84 TYR A C 1
ATOM 695 O O . TYR A 1 84 ? -8.321 -0.069 -3.184 1.00 87.12 84 TYR A O 1
ATOM 703 N N . TYR A 1 85 ? -9.752 1.382 -2.224 1.00 87.44 85 TYR A N 1
ATOM 704 C CA . TYR A 1 85 ? -10.473 0.368 -1.476 1.00 87.44 85 TYR A CA 1
ATOM 705 C C . TYR A 1 85 ? -11.594 -0.235 -2.314 1.00 87.44 85 TYR A C 1
ATOM 707 O O . TYR A 1 85 ? -12.394 0.485 -2.916 1.00 87.44 85 TYR A O 1
ATOM 715 N N . VAL A 1 86 ? -11.690 -1.558 -2.293 1.00 88.00 86 VAL A N 1
ATOM 716 C CA . VAL A 1 86 ? -12.776 -2.322 -2.904 1.00 88.00 86 VAL A CA 1
ATOM 717 C C . VAL A 1 86 ? -13.384 -3.275 -1.890 1.00 88.00 86 VAL A C 1
ATOM 719 O O . VAL A 1 86 ? -12.695 -3.811 -1.024 1.00 88.00 86 VAL A O 1
ATOM 722 N N . ILE A 1 87 ? -14.689 -3.497 -2.013 1.00 87.75 87 ILE A N 1
ATOM 723 C CA . ILE A 1 87 ? -15.374 -4.581 -1.312 1.00 87.75 87 ILE A CA 1
ATOM 724 C C . ILE A 1 87 ? -15.518 -5.713 -2.310 1.00 87.75 87 ILE A C 1
ATOM 726 O O . ILE A 1 87 ? -16.167 -5.545 -3.344 1.00 87.75 87 ILE A O 1
ATOM 730 N N . MET A 1 88 ? -14.894 -6.848 -2.024 1.00 85.19 88 MET A N 1
ATOM 731 C CA . MET A 1 88 ? -15.023 -8.036 -2.859 1.00 85.19 88 MET A CA 1
ATOM 732 C C . MET A 1 88 ? -14.871 -9.303 -2.029 1.00 85.19 88 MET A C 1
ATOM 734 O O . MET A 1 88 ? -14.309 -9.294 -0.939 1.00 85.19 88 MET A O 1
ATOM 738 N N . CYS A 1 89 ? -15.386 -10.401 -2.566 1.00 85.50 89 CYS A N 1
ATOM 739 C CA . CYS A 1 89 ? -15.190 -11.734 -2.025 1.00 85.50 89 CYS A CA 1
ATOM 740 C C . CYS A 1 89 ? -14.108 -12.424 -2.866 1.00 85.50 89 CYS A C 1
ATOM 742 O O . CYS A 1 89 ? -14.239 -12.500 -4.093 1.00 85.50 89 CYS A O 1
ATOM 744 N N . LEU A 1 90 ? -13.010 -12.844 -2.232 1.00 82.81 90 LEU A N 1
ATOM 745 C CA . LEU A 1 90 ? -11.937 -13.558 -2.922 1.00 82.81 90 LEU A CA 1
ATOM 746 C C . LEU A 1 90 ? -12.411 -14.966 -3.315 1.00 82.81 90 LEU A C 1
ATOM 748 O O . LEU A 1 90 ? -13.193 -15.576 -2.584 1.00 82.81 90 LEU A O 1
ATOM 752 N N . PRO A 1 91 ? -11.945 -15.513 -4.453 1.00 76.56 91 PRO A N 1
ATOM 753 C CA . PRO A 1 91 ? -12.145 -16.927 -4.732 1.00 76.56 91 PRO A CA 1
ATOM 754 C C . PRO A 1 91 ? -11.511 -17.726 -3.584 1.00 76.56 91 PRO A C 1
ATOM 756 O O . PRO A 1 91 ? -10.354 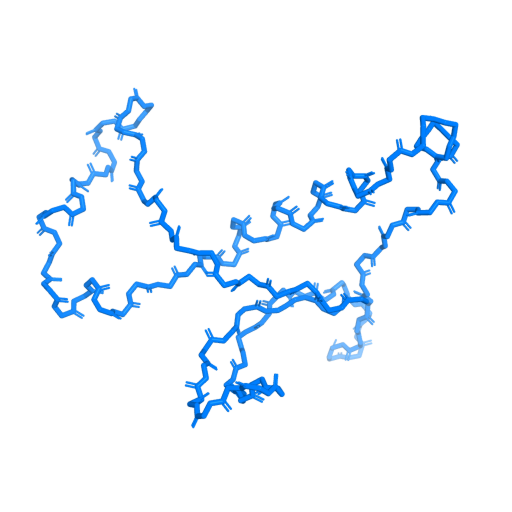-17.485 -3.256 1.00 76.56 91 PRO A O 1
ATOM 759 N N . ASP A 1 92 ? -12.291 -18.623 -2.979 1.00 81.25 92 ASP A N 1
ATOM 760 C CA . ASP A 1 92 ? -11.988 -19.423 -1.775 1.00 81.25 92 ASP A CA 1
ATOM 761 C C . ASP A 1 92 ? -12.353 -18.798 -0.414 1.00 81.25 92 ASP A C 1
ATOM 763 O O . ASP A 1 92 ? -12.208 -19.464 0.613 1.00 81.25 92 ASP A O 1
ATOM 767 N N . GLU A 1 93 ? -12.917 -17.587 -0.380 1.00 82.19 93 GLU A N 1
ATOM 768 C CA . GLU A 1 93 ? -13.481 -17.010 0.845 1.00 82.19 93 GLU A CA 1
ATOM 769 C C . GLU A 1 93 ? -15.013 -16.967 0.823 1.00 82.19 93 GLU A C 1
ATOM 771 O O . GLU A 1 93 ? -15.642 -16.802 -0.215 1.00 82.19 93 GLU A O 1
ATOM 776 N N . GLU A 1 94 ? -15.639 -17.137 1.991 1.00 79.38 94 GLU A N 1
ATOM 777 C CA . GLU A 1 94 ? -17.107 -17.109 2.126 1.00 79.38 94 GLU A CA 1
ATOM 778 C C . GLU A 1 94 ? -17.654 -15.717 2.476 1.00 79.38 94 GLU A C 1
ATOM 780 O O . GLU A 1 94 ? -18.869 -15.511 2.497 1.00 79.38 94 GLU A O 1
ATOM 785 N N . LYS A 1 95 ? -16.779 -14.762 2.809 1.00 82.25 95 LYS A N 1
ATOM 786 C CA . LYS A 1 95 ? -17.161 -13.431 3.293 1.00 82.25 95 LYS A CA 1
ATOM 787 C C . LYS A 1 95 ? -16.611 -12.341 2.386 1.00 82.25 95 LYS A C 1
ATOM 789 O O . LYS A 1 95 ? -15.580 -12.499 1.744 1.00 82.25 95 LYS A O 1
ATOM 794 N N . GLU A 1 96 ? -17.341 -11.234 2.336 1.00 83.31 96 GLU A N 1
ATOM 795 C CA . GLU A 1 96 ? -16.883 -10.013 1.686 1.00 83.31 96 GLU A CA 1
ATOM 796 C C . GLU A 1 96 ? -15.809 -9.357 2.551 1.00 83.31 96 GLU A C 1
ATOM 798 O O . GLU A 1 96 ? -16.014 -9.127 3.749 1.00 83.31 96 GLU A O 1
ATOM 803 N N . GLU A 1 97 ? -14.682 -9.027 1.933 1.00 81.38 97 GLU A N 1
ATOM 804 C CA . GLU A 1 97 ? -13.583 -8.333 2.583 1.00 81.38 97 GLU A CA 1
ATOM 805 C C . GLU A 1 97 ? -13.409 -6.925 2.017 1.00 81.38 97 GLU A C 1
ATOM 807 O O . GLU A 1 97 ? -13.685 -6.640 0.848 1.00 81.38 97 GLU A O 1
ATOM 812 N N . PHE A 1 98 ? -12.945 -6.024 2.882 1.00 83.00 98 PHE A N 1
ATOM 813 C CA . PHE A 1 98 ? -12.588 -4.660 2.516 1.00 83.00 98 PHE A CA 1
ATOM 814 C C . PHE A 1 98 ? -11.097 -4.623 2.181 1.00 83.00 98 PHE A C 1
ATOM 816 O O . PHE A 1 98 ? -10.256 -4.614 3.082 1.00 83.00 98 PHE A O 1
ATOM 823 N N . LEU A 1 99 ? -10.775 -4.622 0.892 1.00 85.19 99 LEU A N 1
ATOM 824 C CA . LEU A 1 99 ? -9.414 -4.763 0.389 1.00 85.19 99 LEU A CA 1
ATOM 825 C C . LEU A 1 99 ? -8.879 -3.424 -0.103 1.00 85.19 99 LEU A C 1
ATOM 827 O O . LEU A 1 99 ? -9.582 -2.681 -0.780 1.00 85.19 99 LEU A O 1
ATOM 831 N N . LEU A 1 100 ? -7.615 -3.141 0.200 1.00 88.06 100 LEU A N 1
ATOM 832 C CA . LEU A 1 100 ? -6.857 -2.069 -0.437 1.00 88.06 100 LEU A CA 1
ATOM 833 C C . LEU A 1 100 ? -6.031 -2.673 -1.574 1.00 88.06 100 LEU A C 1
ATOM 835 O O . LEU A 1 100 ? -5.249 -3.602 -1.334 1.00 88.06 100 LEU A O 1
ATOM 839 N N . MET A 1 101 ? -6.212 -2.160 -2.792 1.00 86.31 101 MET A N 1
ATOM 840 C CA . MET A 1 101 ? -5.561 -2.702 -3.982 1.00 86.31 101 MET A CA 1
ATOM 841 C C . MET A 1 101 ? -4.896 -1.633 -4.846 1.00 86.31 101 MET A C 1
ATOM 843 O O . MET A 1 101 ? -5.385 -0.512 -4.962 1.00 86.31 101 MET A O 1
ATOM 847 N N . LEU A 1 102 ? -3.797 -2.029 -5.492 1.00 85.94 102 LEU A N 1
ATOM 848 C CA . LEU A 1 102 ? -3.187 -1.315 -6.614 1.00 85.94 102 LEU A CA 1
ATOM 849 C C . LEU A 1 102 ? -3.002 -2.319 -7.774 1.00 85.94 102 LEU A C 1
ATOM 851 O O . LEU A 1 102 ? -2.384 -3.368 -7.546 1.00 85.94 102 LEU A O 1
ATOM 855 N N . PRO A 1 103 ? -3.586 -2.061 -8.961 1.00 77.56 103 PRO A N 1
ATOM 856 C CA . PRO A 1 103 ? -3.545 -2.989 -10.098 1.00 77.56 103 PRO A CA 1
ATOM 857 C C . PRO A 1 103 ? -2.175 -3.188 -10.758 1.00 77.56 103 PRO A C 1
ATOM 859 O O . PRO A 1 103 ? -1.302 -2.303 -10.646 1.00 77.56 103 PRO A O 1
#

Secondary structure (DSSP, 8-state):
--EEE--------TTS-TTT---GGGS-HHHHHT----HHHHHHHHHHHHHHT--SHHHHHHTTT-----EEEETTEEEEPPPEEEEEPPTT-SS-EEEEEE-

Foldseek 3Di:
DKDKDPDDDPPDPCPPPVPPDDPPVPDPPVVVVVDDDDQVVVVVVVVVCQQVVDPDPVCSVVVVRGDDQDWDQDPNDIDGDGWDWDFDADVVGPDTDTITIGD

InterPro domains:
  IPR005372 Uncharacterised protein family UPF0182 [PF03699] (16-103)
  IPR005372 Uncharacterised protein family UPF0182 [PTHR39344] (17-102)

Organism: NCBI:txid412755

Sequence (103 aa):
MLVVSTLVMRLTQPGYFPKLFVPAEQMPESLRAHLRYPEDMFSIQASVYQSYHMRDARVFYNKEDLWTVPKEVYFGSEQAMEPYYVIMCLPDEEKEEFLLMLP